Protein AF-A0A258F5L3-F1 (afdb_monomer)

Secondary structure (DSSP, 8-state):
--SEEEEEEEEEEESSSSEEEEEE---TT----TT-EEEEEEEETTEEEEEEEE--S-TT-SSEEEEEE--TT-TTHHHHTT--TT-EEEEES--B-S--GGGS-S-SEEEEEEEGGGGHHHHHHTT-HHHHHH-SEEEEEEE-SSGGG-TTHHHH-

Solvent-accessible surface area (backbone atoms only — not comparable to full-atom values): 8896 Å² total; per-residue (Å²): 131,76,76,53,44,82,31,32,27,68,43,74,47,72,64,47,97,45,33,34,36,37,30,26,52,53,64,92,83,66,65,59,60,42,20,21,25,28,38,35,34,42,77,53,94,91,38,78,47,70,47,82,42,37,33,23,38,31,69,86,50,77,44,40,28,40,59,45,64,50,40,89,85,30,89,54,31,59,54,60,74,70,64,50,71,67,39,76,33,40,34,40,64,60,51,48,72,78,59,38,71,88,79,51,76,92,52,58,67,46,78,45,84,20,47,64,68,55,40,25,24,49,55,2,40,78,64,34,68,66,51,61,76,59,20,86,38,79,45,81,44,78,49,62,95,46,81,72,64,57,67,63,49,83,81,76,106

pLDDT: mean 95.9, std 5.49, range [47.5, 98.81]

Radius of gyration: 15.69 Å; Cα contacts (8 Å, |Δi|>4): 315; chains: 1; bounding box: 41×28×42 Å

Foldseek 3Di:
DDQWDKWFWADKADLDPWKIKTKTADDPLAADAQLWWWWKFDQDPNDTDTDIFAFQAARPDRITMTMGTQDVVDPTNVPVVPDDGGDIMITGSDIDDDPHCVNDDQDAEAEQAAEQRRCRSVSRLVPDPVNVVRYVYYHYHYHYDDPSSPPCPVVVD

Sequence (157 aa):
MSNFFEEHVLSVHHWTDTLFSFTTTRDTGFRFRTGEFTMIGLKVNERPLLRAYSVVSPNWHETLEFFSIKVPNGPLTSRLQHIQVGDPIIVGRKATGTLVLDNLLPGRTLYLLGTGTGLAPFLSVVRDPETYERFEKVVLVHGCRQVAELAYTDLLT

Nearest PDB structures (foldseek):
  2qdx-assembly1_A  TM=9.968E-01  e=2.781E-25  Pseudomonas aeruginosa
  5thx-assembly1_A  TM=9.964E-01  e=1.041E-24  Neisseria gonorrhoeae MIA_2011_03-10
  4b4d-assembly1_A-2  TM=9.901E-01  e=8.692E-25  Xanthomonas citri pv. citri str. 306
  1a8p-assembly1_A  TM=9.959E-01  e=3.063E-24  Azotobacter vinelandii
  6rra-assembly1_A  TM=9.930E-01  e=4.949E-24  Brucella ovis ATCC 25840

Mean predicted aligned error: 2.99 Å

Structure (mmCIF, N/CA/C/O backbone):
data_AF-A0A258F5L3-F1
#
_entry.id   AF-A0A258F5L3-F1
#
loop_
_atom_site.group_PDB
_atom_site.id
_atom_site.type_symbol
_atom_site.label_atom_id
_atom_site.label_alt_id
_atom_site.label_comp_id
_atom_site.label_asym_id
_atom_site.label_entity_id
_atom_site.label_seq_id
_atom_site.pdbx_PDB_ins_code
_atom_site.Cartn_x
_atom_site.Cartn_y
_atom_site.Cartn_z
_atom_site.occupancy
_atom_site.B_iso_or_equiv
_atom_site.auth_seq_id
_atom_site.auth_comp_id
_atom_site.auth_asym_id
_atom_site.auth_atom_id
_atom_site.pdbx_PDB_model_num
ATOM 1 N N . MET A 1 1 ? 23.660 12.916 1.078 1.00 47.50 1 MET A N 1
ATOM 2 C CA . MET A 1 1 ? 22.879 11.699 1.399 1.00 47.50 1 MET A CA 1
ATOM 3 C C . MET A 1 1 ? 21.754 11.583 0.386 1.00 47.50 1 MET A C 1
ATOM 5 O O . MET A 1 1 ? 21.135 12.601 0.101 1.00 47.50 1 MET A O 1
ATOM 9 N N . SER A 1 2 ? 21.528 10.410 -0.211 1.00 67.19 2 SER A N 1
ATOM 10 C CA . SER A 1 2 ? 20.420 10.229 -1.157 1.00 67.19 2 SER A CA 1
ATOM 11 C C . SER A 1 2 ? 19.077 10.362 -0.426 1.00 67.19 2 SER A C 1
ATOM 13 O O . SER A 1 2 ? 18.900 9.839 0.674 1.00 67.19 2 SER A O 1
ATOM 15 N N . ASN A 1 3 ? 18.104 11.042 -1.037 1.00 84.56 3 ASN A N 1
ATOM 16 C CA . ASN A 1 3 ? 16.750 11.225 -0.483 1.00 84.56 3 ASN A CA 1
ATOM 17 C C . ASN A 1 3 ? 15.901 9.934 -0.476 1.00 84.56 3 ASN A C 1
ATOM 19 O O . ASN A 1 3 ? 14.697 9.985 -0.219 1.00 84.56 3 ASN A O 1
ATOM 23 N N . PHE A 1 4 ? 16.521 8.784 -0.753 1.00 93.69 4 PHE A N 1
ATOM 24 C CA . PHE A 1 4 ? 15.859 7.510 -0.998 1.00 93.69 4 PHE A CA 1
ATOM 25 C C . PHE A 1 4 ? 16.548 6.362 -0.255 1.00 93.69 4 PHE A C 1
ATOM 27 O O . PHE A 1 4 ? 17.757 6.409 -0.004 1.00 93.69 4 PHE A O 1
ATOM 34 N N . PHE A 1 5 ? 15.752 5.352 0.068 1.00 96.06 5 PHE A N 1
ATOM 35 C CA . PHE A 1 5 ? 16.166 3.991 0.368 1.00 96.06 5 PHE A CA 1
ATOM 36 C C . PHE A 1 5 ? 16.132 3.158 -0.917 1.00 96.06 5 PHE A C 1
ATOM 38 O O . PHE A 1 5 ? 15.377 3.464 -1.846 1.00 96.06 5 PHE A O 1
ATOM 45 N N . GLU A 1 6 ? 16.978 2.137 -0.973 1.00 96.81 6 GLU A N 1
ATOM 46 C CA . GLU A 1 6 ? 16.941 1.107 -2.007 1.00 96.81 6 GLU A CA 1
ATOM 47 C C . GLU A 1 6 ? 16.481 -0.183 -1.334 1.00 96.81 6 GLU A C 1
ATOM 49 O O . GLU A 1 6 ? 17.199 -0.743 -0.509 1.00 96.81 6 GLU A O 1
ATOM 54 N N . GLU A 1 7 ? 15.256 -0.595 -1.641 1.00 98.06 7 GLU A N 1
ATOM 55 C CA . GLU A 1 7 ? 14.636 -1.813 -1.129 1.00 98.06 7 GLU A CA 1
ATOM 56 C C . GLU A 1 7 ? 14.621 -2.886 -2.214 1.00 98.06 7 GLU A C 1
ATOM 58 O O . GLU A 1 7 ? 14.736 -2.575 -3.396 1.00 98.06 7 GLU A O 1
ATOM 63 N N . HIS A 1 8 ? 14.447 -4.145 -1.830 1.00 98.56 8 HIS A N 1
ATOM 64 C CA . HIS A 1 8 ? 14.433 -5.270 -2.763 1.00 98.56 8 HIS A CA 1
ATOM 65 C C . HIS A 1 8 ? 13.080 -5.960 -2.735 1.00 98.56 8 HIS A C 1
ATOM 67 O O . HIS A 1 8 ? 12.518 -6.176 -1.660 1.00 98.56 8 HIS A O 1
ATOM 73 N N . VAL A 1 9 ? 12.555 -6.306 -3.910 1.00 98.81 9 VAL A N 1
ATOM 74 C CA . VAL A 1 9 ? 11.291 -7.038 -4.037 1.00 98.81 9 VAL A CA 1
ATOM 75 C C . VAL A 1 9 ? 11.421 -8.417 -3.392 1.00 98.81 9 VAL A C 1
ATOM 77 O O . VAL A 1 9 ? 12.345 -9.168 -3.695 1.00 98.81 9 VAL A O 1
ATOM 80 N N . LEU A 1 10 ? 10.473 -8.763 -2.525 1.00 98.81 10 LEU A N 1
ATOM 81 C CA . LEU A 1 10 ? 10.416 -10.049 -1.825 1.00 98.81 10 LEU A CA 1
ATOM 82 C C . LEU A 1 10 ? 9.346 -10.974 -2.412 1.00 98.81 10 LEU A C 1
ATOM 84 O O . LEU A 1 10 ? 9.536 -12.185 -2.471 1.00 98.81 10 LEU A O 1
ATOM 88 N N . SER A 1 11 ? 8.230 -10.414 -2.878 1.00 98.69 11 SER A N 1
ATOM 89 C CA . SER A 1 11 ? 7.166 -11.158 -3.551 1.00 98.69 11 SER A CA 1
ATOM 90 C C . SER A 1 11 ? 6.420 -10.274 -4.541 1.00 98.69 11 SER A C 1
ATOM 92 O O . SER A 1 11 ? 6.362 -9.057 -4.370 1.00 98.69 11 SER A O 1
ATOM 94 N N . VAL A 1 12 ? 5.829 -10.896 -5.563 1.00 98.62 12 VAL A N 1
ATOM 95 C CA . VAL A 1 12 ? 4.953 -10.246 -6.544 1.00 98.62 12 VAL A CA 1
ATOM 96 C C . VAL A 1 12 ? 3.722 -11.123 -6.732 1.00 98.62 12 VAL A C 1
ATOM 98 O O . VAL A 1 12 ? 3.845 -12.331 -6.934 1.00 98.62 12 VAL A O 1
ATOM 101 N N . HIS A 1 13 ? 2.540 -10.522 -6.668 1.00 98.38 13 HIS A N 1
ATOM 102 C CA . HIS A 1 13 ? 1.268 -11.198 -6.880 1.00 98.38 13 HIS A CA 1
ATOM 103 C C . HIS A 1 13 ? 0.415 -10.412 -7.878 1.00 98.38 13 HIS A C 1
ATOM 105 O O . HIS A 1 13 ? 0.110 -9.239 -7.668 1.00 98.38 13 HIS A O 1
ATOM 111 N N . HIS A 1 14 ? 0.011 -11.056 -8.971 1.00 98.19 14 HIS A N 1
ATOM 112 C CA . HIS A 1 14 ? -0.873 -10.458 -9.967 1.00 98.19 14 HIS A CA 1
ATOM 113 C C . HIS A 1 14 ? -2.315 -10.888 -9.705 1.00 98.19 14 HIS A C 1
ATOM 115 O O . HIS A 1 14 ? -2.667 -12.037 -9.947 1.00 98.19 14 HIS A O 1
ATOM 121 N N . TRP A 1 15 ? -3.137 -9.944 -9.244 1.00 97.38 15 TRP A N 1
ATOM 122 C CA . TRP A 1 15 ? -4.563 -10.160 -8.993 1.00 97.38 15 TRP A CA 1
ATOM 123 C C . TRP A 1 15 ? -5.343 -10.281 -10.304 1.00 97.38 15 TRP A C 1
ATOM 125 O O . TRP A 1 15 ? -6.201 -11.143 -10.458 1.00 97.38 15 TRP A O 1
ATOM 135 N N . THR A 1 16 ? -5.029 -9.405 -11.261 1.00 97.38 16 THR A N 1
ATOM 136 C CA . THR A 1 16 ? -5.652 -9.366 -12.588 1.00 97.38 16 THR A CA 1
ATOM 137 C C . THR A 1 16 ? -4.639 -8.905 -13.640 1.00 97.38 16 THR A C 1
ATOM 139 O O . THR A 1 16 ? -3.482 -8.570 -13.343 1.00 97.38 16 THR A O 1
ATOM 142 N N . ASP A 1 17 ? -5.090 -8.789 -14.889 1.00 96.19 17 ASP A N 1
ATOM 143 C CA . ASP A 1 17 ? -4.330 -8.144 -15.961 1.00 96.19 17 ASP A CA 1
ATOM 144 C C . ASP A 1 17 ? -4.029 -6.669 -15.675 1.00 96.19 17 ASP A C 1
ATOM 146 O O . ASP A 1 17 ? -3.071 -6.131 -16.217 1.00 96.19 17 ASP A O 1
ATOM 150 N N . THR A 1 18 ? -4.784 -6.020 -14.785 1.00 96.56 18 THR A N 1
ATOM 151 C CA . THR A 1 18 ? -4.657 -4.593 -14.462 1.00 96.56 18 THR A CA 1
ATOM 152 C C . THR A 1 18 ? -4.185 -4.326 -13.039 1.00 96.56 18 THR A C 1
ATOM 154 O O . THR A 1 18 ? -3.846 -3.187 -12.740 1.00 96.56 18 THR A O 1
ATOM 157 N N . LEU A 1 19 ? -4.124 -5.327 -12.160 1.00 98.25 19 LEU A N 1
ATOM 158 C CA . LEU A 1 19 ? -3.826 -5.142 -10.740 1.00 98.25 19 LEU A CA 1
ATOM 159 C C . LEU A 1 19 ? -2.756 -6.118 -10.264 1.00 98.25 19 LEU A C 1
ATOM 161 O O . LEU A 1 19 ? -2.765 -7.301 -10.601 1.00 98.25 19 LEU A O 1
ATOM 165 N N . PHE A 1 20 ? -1.823 -5.619 -9.462 1.00 98.56 20 PHE A N 1
ATOM 166 C CA . PHE A 1 20 ? -0.807 -6.438 -8.812 1.00 98.56 20 PHE A CA 1
ATOM 167 C C . PHE A 1 20 ? -0.371 -5.807 -7.496 1.00 98.56 20 PHE A C 1
ATOM 169 O O . PHE A 1 20 ? -0.469 -4.594 -7.314 1.00 98.56 20 PHE A O 1
ATOM 176 N N . SER A 1 21 ? 0.111 -6.631 -6.583 1.00 98.69 21 SER A N 1
ATOM 177 C CA . SER A 1 21 ? 0.801 -6.189 -5.383 1.00 98.69 21 SER A CA 1
ATOM 178 C C . SER A 1 21 ? 2.193 -6.784 -5.327 1.00 98.69 21 SER A C 1
ATOM 180 O O . SER A 1 21 ? 2.513 -7.761 -6.007 1.00 98.69 21 SER A O 1
ATOM 182 N N . PHE A 1 22 ? 3.045 -6.153 -4.539 1.00 98.75 22 PHE A N 1
ATOM 183 C CA . PHE A 1 22 ? 4.378 -6.655 -4.277 1.00 98.75 22 PHE A CA 1
ATOM 184 C C . PHE A 1 22 ? 4.822 -6.221 -2.891 1.00 98.75 22 PHE A C 1
ATOM 186 O O . PHE A 1 22 ? 4.395 -5.182 -2.377 1.00 98.75 22 PHE A O 1
ATOM 193 N N . THR A 1 23 ? 5.688 -7.032 -2.301 1.00 98.81 23 THR A N 1
ATOM 194 C CA . THR A 1 23 ? 6.340 -6.714 -1.036 1.00 98.81 23 THR A CA 1
ATOM 195 C C . THR A 1 23 ? 7.803 -6.386 -1.270 1.00 98.81 23 THR A C 1
ATOM 197 O O . THR A 1 23 ? 8.409 -6.867 -2.230 1.00 98.81 23 THR A O 1
ATOM 200 N N . THR A 1 24 ? 8.378 -5.564 -0.400 1.00 98.81 24 THR A N 1
ATOM 201 C CA . THR A 1 24 ? 9.804 -5.244 -0.413 1.00 98.81 24 THR A CA 1
ATOM 202 C C . THR A 1 24 ? 10.402 -5.357 0.978 1.00 98.81 24 THR A C 1
ATOM 204 O O . THR A 1 24 ? 9.687 -5.355 1.987 1.00 98.81 24 THR A O 1
ATOM 207 N N . THR A 1 25 ? 11.730 -5.384 1.044 1.00 98.75 25 THR A N 1
ATOM 208 C CA . THR A 1 25 ? 12.446 -5.066 2.281 1.00 98.75 25 THR A CA 1
ATOM 209 C C . THR A 1 25 ? 12.031 -3.689 2.816 1.00 98.75 25 THR A C 1
ATOM 211 O O . THR A 1 25 ? 11.395 -2.886 2.118 1.00 98.75 25 THR A O 1
ATOM 214 N N . ARG A 1 26 ? 12.354 -3.442 4.085 1.00 98.25 26 ARG A N 1
ATOM 215 C CA . ARG A 1 26 ? 12.109 -2.175 4.764 1.00 98.25 26 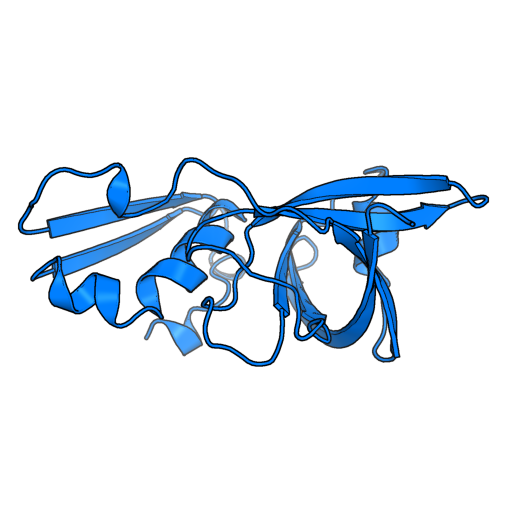ARG A CA 1
ATOM 216 C C . ARG A 1 26 ? 13.360 -1.750 5.518 1.00 98.25 26 ARG A C 1
ATOM 218 O O . ARG A 1 26 ? 13.792 -2.441 6.440 1.00 98.25 26 ARG A O 1
ATOM 225 N N . ASP A 1 27 ? 13.884 -0.577 5.195 1.00 97.44 27 ASP A N 1
ATOM 226 C CA . ASP A 1 27 ? 14.946 0.052 5.967 1.00 97.44 27 ASP A CA 1
ATOM 227 C C . ASP A 1 27 ? 14.493 0.272 7.420 1.00 97.44 27 ASP A C 1
ATOM 229 O O . ASP A 1 27 ? 13.397 0.774 7.702 1.00 97.44 27 ASP A O 1
ATOM 233 N N . THR A 1 28 ? 15.356 -0.085 8.370 1.00 94.44 28 THR A N 1
ATOM 234 C CA . THR A 1 28 ? 15.056 -0.012 9.807 1.00 94.44 28 THR A CA 1
ATOM 235 C C . THR A 1 28 ? 14.869 1.415 10.311 1.00 94.44 28 THR A C 1
ATOM 237 O O . THR A 1 28 ? 14.320 1.596 11.398 1.00 94.44 28 THR A O 1
ATOM 240 N N . GLY A 1 29 ? 15.268 2.430 9.543 1.00 94.94 29 GLY A N 1
ATOM 241 C CA . GLY A 1 29 ? 15.003 3.846 9.776 1.00 94.94 29 GLY A CA 1
ATOM 242 C C . GLY A 1 29 ? 13.718 4.363 9.121 1.00 94.94 29 GLY A C 1
ATOM 243 O O . GLY A 1 29 ? 13.309 5.487 9.416 1.00 94.94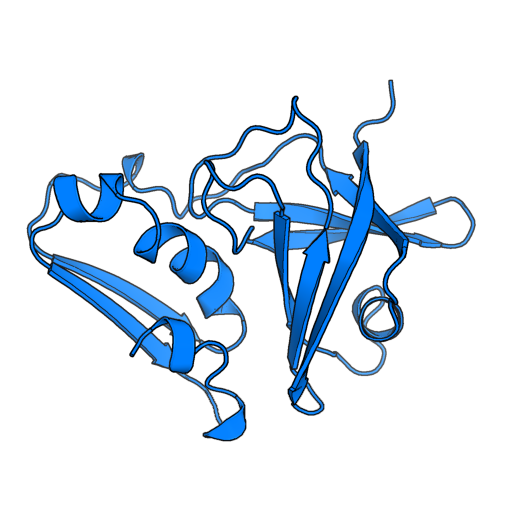 29 GLY A O 1
ATOM 244 N N . PHE A 1 30 ? 13.044 3.581 8.270 1.00 97.06 30 PHE A N 1
ATOM 245 C CA . PHE A 1 30 ? 11.788 4.004 7.653 1.00 97.06 30 PHE A CA 1
ATOM 246 C C . PHE A 1 30 ? 10.631 3.948 8.663 1.00 97.06 30 PHE A C 1
ATOM 248 O O . PHE A 1 30 ? 10.262 2.897 9.209 1.00 97.06 30 PHE A O 1
ATOM 255 N N . ARG A 1 31 ? 10.056 5.119 8.940 1.00 96.00 31 ARG A N 1
ATOM 256 C CA . ARG A 1 31 ? 8.924 5.324 9.850 1.00 96.00 31 ARG A CA 1
ATOM 257 C C . ARG A 1 31 ? 7.796 6.006 9.088 1.00 96.00 31 ARG A C 1
ATOM 259 O O . ARG A 1 31 ? 8.047 6.919 8.305 1.00 96.00 31 ARG A O 1
ATOM 266 N N . PHE A 1 32 ? 6.576 5.550 9.330 1.00 97.06 32 PHE A N 1
ATOM 267 C CA . PHE A 1 32 ? 5.354 6.079 8.736 1.00 97.06 32 PHE A CA 1
ATOM 268 C C . PHE A 1 32 ? 4.182 5.825 9.684 1.00 97.06 32 PHE A C 1
ATOM 270 O O . PHE A 1 32 ? 4.264 4.941 10.543 1.00 97.06 32 PHE A O 1
ATOM 277 N N . ARG A 1 33 ? 3.103 6.590 9.534 1.00 97.19 33 ARG A N 1
ATOM 278 C CA . ARG A 1 33 ? 1.820 6.283 10.171 1.00 97.19 33 ARG A CA 1
ATOM 279 C C . ARG A 1 33 ? 0.973 5.441 9.234 1.00 97.19 33 ARG A C 1
ATOM 281 O O . ARG A 1 33 ? 0.973 5.648 8.021 1.00 97.19 33 ARG A O 1
ATOM 288 N N . THR A 1 34 ? 0.238 4.504 9.806 1.00 96.00 34 THR A N 1
ATOM 289 C CA . THR A 1 34 ? -0.740 3.687 9.094 1.00 96.00 34 THR A CA 1
ATOM 290 C C . THR A 1 34 ? -1.681 4.574 8.265 1.00 96.00 34 THR A C 1
ATOM 292 O O . THR A 1 34 ? -2.209 5.569 8.760 1.00 96.00 34 THR A O 1
ATOM 295 N N . GLY A 1 35 ? -1.841 4.234 6.981 1.00 96.94 35 GLY A N 1
ATOM 296 C CA . GLY A 1 35 ? -2.630 4.999 6.004 1.00 96.94 35 GLY A CA 1
ATOM 297 C C . GLY A 1 35 ? -1.859 6.066 5.205 1.00 96.94 35 GLY A C 1
ATOM 298 O O . GLY A 1 35 ? -2.393 6.609 4.233 1.00 96.94 35 GLY A O 1
ATOM 299 N N . GLU A 1 36 ? -0.593 6.342 5.538 1.00 98.44 36 GLU A N 1
ATOM 300 C CA . GLU A 1 36 ? 0.270 7.228 4.747 1.00 98.44 36 GLU A CA 1
ATOM 301 C C . GLU A 1 36 ? 0.755 6.584 3.432 1.00 98.44 36 GLU A C 1
ATOM 303 O O . GLU A 1 36 ? 0.662 5.378 3.183 1.00 98.44 36 GLU A O 1
ATOM 308 N N . PHE A 1 37 ? 1.295 7.428 2.557 1.00 98.56 37 PHE A N 1
ATOM 309 C CA . PHE A 1 37 ? 1.961 7.044 1.324 1.00 98.56 37 PHE A CA 1
ATOM 310 C C . PHE A 1 37 ? 3.422 7.498 1.331 1.00 98.56 37 PHE A C 1
ATOM 312 O O . PHE A 1 37 ? 3.806 8.430 2.038 1.00 98.56 37 PHE A O 1
ATOM 319 N N . THR A 1 38 ? 4.240 6.870 0.493 1.00 98.19 38 THR A N 1
ATOM 320 C CA . THR A 1 38 ? 5.594 7.338 0.173 1.00 98.19 38 THR A CA 1
ATOM 321 C C . THR A 1 38 ? 5.795 7.368 -1.339 1.00 98.19 38 THR A C 1
ATOM 323 O O . THR A 1 38 ? 4.999 6.829 -2.110 1.00 98.19 38 THR A O 1
ATOM 326 N N . MET A 1 39 ? 6.848 8.042 -1.788 1.00 97.94 39 MET A N 1
ATOM 327 C CA . MET A 1 39 ? 7.253 7.987 -3.187 1.00 97.94 39 MET A CA 1
ATOM 328 C C . MET A 1 39 ? 7.986 6.674 -3.430 1.00 97.94 39 MET A C 1
ATOM 330 O O . MET A 1 39 ? 8.991 6.427 -2.776 1.00 97.94 39 MET A O 1
ATOM 334 N N . ILE A 1 40 ? 7.545 5.871 -4.392 1.00 98.00 40 ILE A N 1
ATOM 335 C CA . ILE A 1 40 ? 8.308 4.710 -4.858 1.00 98.00 40 ILE A CA 1
ATOM 336 C C . ILE A 1 40 ? 8.671 4.853 -6.328 1.00 98.00 40 ILE A C 1
ATOM 338 O O . ILE A 1 40 ? 8.055 5.640 -7.055 1.00 98.00 40 ILE A O 1
ATOM 342 N N . GLY A 1 41 ? 9.637 4.073 -6.796 1.00 96.81 41 GLY A N 1
ATOM 343 C CA . GLY A 1 41 ? 9.934 4.042 -8.217 1.00 96.81 41 GLY A CA 1
ATOM 344 C C . GLY A 1 41 ? 11.092 3.156 -8.624 1.00 96.81 41 GLY A C 1
ATOM 345 O O . GLY A 1 41 ? 11.574 2.328 -7.861 1.00 96.81 41 GLY A O 1
ATOM 346 N N . LEU A 1 42 ? 11.539 3.375 -9.857 1.00 96.62 42 LEU A N 1
ATOM 347 C CA . LEU A 1 42 ? 12.638 2.653 -10.494 1.00 96.62 42 LEU A CA 1
ATOM 348 C C . LEU A 1 42 ? 13.683 3.653 -10.998 1.00 96.62 42 LEU A C 1
ATOM 350 O O . LEU A 1 42 ? 13.348 4.795 -11.330 1.00 96.62 42 LEU A O 1
ATOM 354 N N . LYS A 1 43 ? 14.947 3.230 -11.097 1.00 93.00 43 LYS A N 1
ATOM 355 C CA . LYS A 1 43 ? 15.978 4.005 -11.805 1.00 93.00 43 LYS A CA 1
ATOM 356 C C . LYS A 1 43 ? 15.802 3.783 -13.310 1.00 93.00 43 LYS A C 1
ATOM 358 O O . LYS A 1 43 ? 15.832 2.650 -13.774 1.00 93.00 43 LYS A O 1
ATOM 363 N N . VAL A 1 44 ? 15.623 4.857 -14.076 1.00 90.12 44 VAL A N 1
ATOM 364 C CA . VAL A 1 44 ? 15.521 4.825 -15.543 1.00 90.12 44 VAL A CA 1
ATOM 365 C C . VAL A 1 44 ? 16.525 5.822 -16.106 1.00 90.12 44 VAL A C 1
ATOM 367 O O . VAL A 1 44 ? 16.420 7.014 -15.825 1.00 90.12 44 VAL A O 1
ATOM 370 N N . ASN A 1 45 ? 17.501 5.347 -16.887 1.00 88.38 45 ASN A N 1
ATOM 371 C CA . ASN A 1 45 ? 18.604 6.173 -17.402 1.00 88.38 45 ASN A CA 1
ATOM 372 C C . ASN A 1 45 ? 19.267 6.999 -16.281 1.00 88.38 45 ASN A C 1
ATOM 374 O O . ASN A 1 45 ? 19.383 8.219 -16.383 1.00 88.38 45 ASN A O 1
ATOM 378 N N . GLU A 1 46 ? 19.582 6.331 -15.164 1.00 83.69 46 GLU A N 1
ATOM 379 C CA . GLU A 1 46 ? 20.179 6.908 -13.943 1.00 83.69 46 GLU A CA 1
ATOM 380 C C . GLU A 1 46 ? 19.323 7.946 -13.197 1.00 83.69 46 GLU A C 1
ATOM 382 O O . GLU A 1 46 ? 19.729 8.456 -12.152 1.00 83.69 46 GLU A O 1
ATOM 387 N N . ARG A 1 47 ? 18.104 8.232 -13.668 1.00 90.00 47 ARG A N 1
ATOM 388 C CA . ARG A 1 47 ? 17.176 9.157 -13.011 1.00 90.00 47 ARG A CA 1
ATOM 389 C C . ARG A 1 47 ? 16.050 8.394 -12.312 1.00 90.00 47 ARG A C 1
ATOM 391 O O . ARG A 1 47 ? 15.493 7.458 -12.887 1.00 90.00 47 ARG A O 1
ATOM 398 N N . PRO A 1 48 ? 15.675 8.780 -11.082 1.00 93.56 48 PRO A N 1
ATOM 399 C CA . PRO A 1 48 ? 14.575 8.140 -10.378 1.00 93.56 48 PRO A CA 1
ATOM 400 C C . PRO A 1 48 ? 13.237 8.521 -11.025 1.00 93.56 48 PRO A C 1
ATOM 402 O O . PRO A 1 48 ? 12.879 9.697 -11.100 1.00 93.56 48 PRO A O 1
ATOM 405 N N . LEU A 1 49 ? 12.475 7.523 -11.469 1.00 95.75 49 LEU A N 1
ATOM 406 C CA . LEU A 1 49 ? 11.105 7.697 -11.937 1.00 95.75 49 LEU A CA 1
ATOM 407 C C . LEU A 1 49 ? 10.138 7.346 -10.810 1.00 95.75 49 LEU A C 1
ATOM 409 O O . LEU A 1 49 ? 9.896 6.173 -10.548 1.00 95.75 49 LEU A O 1
ATOM 413 N N . LEU A 1 50 ? 9.585 8.369 -10.157 1.00 96.38 50 LEU A N 1
ATOM 414 C CA . LEU A 1 50 ? 8.850 8.210 -8.900 1.00 96.38 50 LEU A CA 1
ATOM 415 C C . LEU A 1 50 ? 7.351 8.465 -9.044 1.00 96.38 50 LEU A C 1
ATOM 417 O O . LEU A 1 50 ? 6.930 9.340 -9.807 1.00 96.38 50 LEU A O 1
ATOM 421 N N . ARG A 1 51 ? 6.542 7.760 -8.256 1.00 97.69 51 ARG A N 1
ATOM 422 C CA . ARG A 1 51 ? 5.112 8.030 -8.046 1.00 97.69 51 ARG A CA 1
ATOM 423 C C . ARG A 1 51 ? 4.741 7.791 -6.585 1.00 97.69 51 ARG A C 1
ATOM 425 O O . ARG A 1 51 ? 5.392 7.006 -5.905 1.00 97.69 51 ARG A O 1
ATOM 432 N N . ALA A 1 52 ? 3.702 8.475 -6.121 1.00 97.88 52 ALA A N 1
ATOM 433 C CA . ALA A 1 52 ? 3.147 8.271 -4.788 1.00 97.88 52 ALA A CA 1
ATOM 434 C C . ALA A 1 52 ? 2.409 6.928 -4.716 1.00 97.88 52 ALA A C 1
ATOM 436 O O . ALA A 1 52 ? 1.608 6.628 -5.602 1.00 97.88 52 ALA A O 1
ATOM 437 N N . TYR A 1 53 ? 2.674 6.153 -3.666 1.00 98.56 53 TYR A N 1
ATOM 438 C CA . TYR A 1 53 ? 2.015 4.886 -3.368 1.00 98.56 53 TYR A CA 1
ATOM 439 C C . TYR A 1 53 ? 1.710 4.784 -1.880 1.00 98.56 53 TYR A C 1
ATOM 441 O O . TYR A 1 53 ? 2.606 4.950 -1.048 1.00 98.56 53 TYR A O 1
ATOM 449 N N . SER A 1 54 ? 0.449 4.504 -1.550 1.00 98.62 54 SER A N 1
ATOM 450 C CA . SER A 1 54 ? 0.051 4.155 -0.187 1.00 98.62 54 SER A CA 1
ATOM 451 C C . SER A 1 54 ? 0.793 2.906 0.267 1.00 98.62 54 SER A C 1
ATOM 453 O O . SER A 1 54 ? 0.910 1.947 -0.499 1.00 98.62 54 SER A O 1
ATOM 455 N N . VAL A 1 55 ? 1.287 2.929 1.503 1.00 98.31 55 VAL A N 1
ATOM 456 C CA . VAL A 1 55 ? 1.910 1.753 2.108 1.00 98.31 55 VAL A CA 1
ATOM 457 C C . VAL A 1 55 ? 0.786 0.844 2.587 1.00 98.31 55 VAL A C 1
ATOM 459 O O . VAL A 1 55 ? -0.021 1.236 3.426 1.00 98.31 55 VAL A O 1
ATOM 462 N N . VAL A 1 56 ? 0.697 -0.344 1.997 1.00 98.38 56 VAL A N 1
ATOM 463 C CA . VAL A 1 56 ? -0.358 -1.321 2.283 1.00 98.38 56 VAL A CA 1
ATOM 464 C C . VAL A 1 56 ? -0.105 -1.998 3.624 1.00 98.38 56 VAL A C 1
ATOM 466 O O . VAL A 1 56 ? -1.051 -2.228 4.375 1.00 98.38 56 VAL A O 1
ATOM 469 N N . SER A 1 57 ? 1.153 -2.313 3.944 1.00 96.88 57 SER A N 1
ATOM 470 C CA . SER A 1 57 ? 1.516 -2.933 5.220 1.00 96.88 57 SER A CA 1
ATOM 471 C C . SER A 1 57 ? 1.312 -1.971 6.402 1.00 96.88 57 SER A C 1
ATOM 473 O O . SER A 1 57 ? 1.430 -0.751 6.242 1.00 96.88 57 SER A O 1
ATOM 475 N N . PRO A 1 58 ? 0.962 -2.481 7.596 1.00 94.56 58 PRO A N 1
ATOM 476 C CA . PRO A 1 58 ? 0.883 -1.658 8.797 1.00 94.56 58 PRO A CA 1
ATOM 477 C C . PRO A 1 58 ? 2.282 -1.233 9.267 1.00 94.56 58 PRO A C 1
ATOM 479 O O . PRO A 1 58 ? 3.291 -1.874 8.958 1.00 94.56 58 PRO A O 1
ATOM 482 N N . ASN A 1 59 ? 2.354 -0.143 10.033 1.00 94.62 59 ASN A N 1
ATOM 483 C CA . ASN A 1 59 ? 3.621 0.490 10.424 1.00 94.62 59 ASN A CA 1
ATOM 484 C C . ASN A 1 59 ? 4.551 -0.373 11.297 1.00 94.62 59 ASN A C 1
ATOM 486 O O . ASN A 1 59 ? 5.748 -0.078 11.367 1.00 94.62 59 ASN A O 1
ATOM 490 N N . TRP A 1 60 ? 4.040 -1.441 11.908 1.00 94.44 60 TRP A N 1
ATOM 491 C CA . TRP A 1 60 ? 4.786 -2.405 12.715 1.00 94.44 60 TRP A CA 1
ATOM 492 C C . TRP A 1 60 ? 5.321 -3.594 11.903 1.00 94.44 60 TRP A C 1
ATOM 494 O O . TRP A 1 60 ? 6.147 -4.346 12.410 1.00 94.44 60 TRP A O 1
ATOM 504 N N . HIS A 1 61 ? 4.890 -3.766 10.649 1.00 96.19 61 HIS A N 1
ATOM 505 C CA . HIS A 1 61 ? 5.298 -4.903 9.824 1.00 96.19 61 HIS A CA 1
ATOM 506 C C . HIS A 1 61 ? 6.752 -4.776 9.343 1.00 96.19 61 HIS A C 1
ATOM 508 O O . HIS A 1 61 ? 7.202 -3.691 8.969 1.00 96.19 61 HIS A O 1
ATOM 514 N N . GLU A 1 62 ? 7.488 -5.886 9.293 1.00 96.56 62 GLU A N 1
ATOM 515 C CA . GLU A 1 62 ? 8.910 -5.891 8.910 1.00 96.56 62 GLU A CA 1
ATOM 516 C C . GLU A 1 62 ? 9.147 -5.597 7.424 1.00 96.56 62 GLU A C 1
ATOM 518 O O . GLU A 1 62 ? 10.237 -5.188 7.039 1.00 96.56 62 GLU A O 1
ATOM 523 N N . THR A 1 63 ? 8.127 -5.770 6.585 1.00 98.06 63 THR A N 1
ATOM 524 C CA . THR A 1 63 ? 8.191 -5.523 5.137 1.00 98.06 63 THR A CA 1
ATOM 525 C C . THR A 1 63 ? 7.262 -4.393 4.711 1.00 98.06 63 THR A C 1
ATOM 527 O O . THR A 1 63 ? 6.248 -4.103 5.361 1.00 98.06 63 THR A O 1
ATOM 530 N N . LEU A 1 64 ? 7.597 -3.759 3.589 1.00 98.56 64 LEU A N 1
ATOM 531 C CA . LEU A 1 64 ? 6.682 -2.854 2.902 1.00 98.56 64 LEU A CA 1
ATOM 532 C C . LEU A 1 64 ? 5.845 -3.644 1.906 1.00 98.56 64 LEU A C 1
ATOM 534 O O . LEU A 1 64 ? 6.329 -4.586 1.285 1.00 98.56 64 LEU A O 1
ATOM 538 N N . GLU A 1 65 ? 4.594 -3.243 1.738 1.00 98.69 65 GLU A N 1
ATOM 539 C CA . GLU A 1 65 ? 3.709 -3.781 0.714 1.00 98.69 65 GLU A CA 1
ATOM 540 C C . GLU A 1 65 ? 3.085 -2.630 -0.072 1.00 98.69 65 GLU A C 1
ATOM 542 O O . GLU A 1 65 ? 2.730 -1.595 0.501 1.00 98.69 65 GLU A O 1
ATOM 547 N N . PHE A 1 66 ? 2.937 -2.814 -1.381 1.00 98.75 66 PHE A N 1
ATOM 548 C CA . PHE A 1 66 ? 2.317 -1.845 -2.275 1.00 98.75 66 PHE A CA 1
ATOM 549 C C . PHE A 1 66 ? 1.303 -2.529 -3.186 1.00 98.75 66 PHE A C 1
ATOM 551 O O . PHE A 1 66 ? 1.537 -3.632 -3.677 1.00 98.75 66 PHE A O 1
ATOM 558 N N . PHE A 1 67 ? 0.196 -1.837 -3.454 1.00 98.56 67 PHE A N 1
ATOM 559 C CA . PHE A 1 67 ? -0.848 -2.276 -4.377 1.00 98.56 67 PHE A CA 1
ATOM 560 C C . PHE A 1 67 ? -0.922 -1.315 -5.563 1.00 98.56 67 PHE A C 1
ATOM 562 O O . PHE A 1 67 ? -1.016 -0.097 -5.394 1.00 98.56 67 PHE A O 1
ATOM 569 N N . SER A 1 68 ? -0.822 -1.860 -6.772 1.00 98.06 68 SER A N 1
ATOM 570 C CA . SER A 1 68 ? -0.562 -1.103 -7.988 1.00 98.06 68 SER A CA 1
ATOM 571 C C . SER A 1 68 ? -1.503 -1.479 -9.124 1.00 98.06 68 SER A C 1
ATOM 573 O O . SER A 1 68 ? -1.945 -2.620 -9.266 1.00 98.06 68 SER A O 1
ATOM 575 N N . ILE A 1 69 ? -1.764 -0.483 -9.968 1.00 96.81 69 ILE A N 1
ATOM 576 C CA . ILE A 1 69 ? -2.455 -0.630 -11.242 1.00 96.81 69 ILE A CA 1
ATOM 577 C C . ILE A 1 69 ? -1.438 -0.738 -12.384 1.00 96.81 69 ILE A C 1
ATOM 579 O O . ILE A 1 69 ? -0.423 -0.040 -12.408 1.00 96.81 69 ILE A O 1
ATOM 583 N N . LYS A 1 70 ? -1.736 -1.560 -13.386 1.00 96.88 70 LYS A N 1
ATOM 584 C CA . LYS A 1 70 ? -1.010 -1.633 -14.654 1.00 96.88 70 LYS A CA 1
ATOM 585 C C . LYS A 1 70 ? -1.701 -0.700 -15.641 1.00 96.88 70 LYS A C 1
ATOM 587 O O . LYS A 1 70 ? -2.790 -0.986 -16.131 1.00 96.88 70 LYS A O 1
ATOM 592 N N . VAL A 1 71 ? -1.087 0.454 -15.897 1.00 92.94 71 VAL A N 1
ATOM 593 C CA . VAL A 1 71 ? -1.598 1.419 -16.881 1.00 92.94 71 VAL A CA 1
ATOM 594 C C . VAL A 1 71 ? -0.826 1.220 -18.181 1.00 92.94 71 VAL A C 1
ATOM 596 O O . VAL A 1 71 ? 0.396 1.412 -18.172 1.00 92.94 71 VAL A O 1
ATOM 599 N N . PRO A 1 72 ? -1.495 0.877 -19.297 1.00 88.31 72 PRO A N 1
ATOM 600 C CA . PRO A 1 72 ? -0.849 0.822 -20.602 1.00 88.31 72 PRO A CA 1
ATOM 601 C C . PRO A 1 72 ? -0.135 2.143 -20.900 1.00 88.31 72 PRO A C 1
ATOM 603 O O . PRO A 1 72 ? -0.718 3.215 -20.756 1.00 88.31 72 PRO A O 1
ATOM 606 N N . ASN A 1 73 ? 1.143 2.073 -21.278 1.00 90.50 73 ASN A N 1
ATOM 607 C CA . ASN A 1 73 ? 2.002 3.239 -21.537 1.00 90.50 73 ASN A CA 1
ATOM 608 C C . ASN A 1 73 ? 2.217 4.183 -20.333 1.00 90.50 73 ASN A C 1
ATOM 610 O O . ASN A 1 73 ? 2.765 5.275 -20.487 1.00 90.50 73 ASN A O 1
ATOM 614 N N . GLY A 1 74 ? 1.835 3.778 -19.117 1.00 92.00 74 GLY A N 1
ATOM 615 C CA . GLY A 1 74 ? 2.109 4.536 -17.900 1.00 92.00 74 GLY A CA 1
ATOM 616 C C . GLY A 1 74 ? 3.620 4.620 -17.647 1.00 92.00 74 GLY A C 1
ATOM 617 O O . GLY A 1 74 ? 4.272 3.576 -17.653 1.00 92.00 74 GLY A O 1
ATOM 618 N N . PRO A 1 75 ? 4.215 5.802 -17.377 1.00 92.38 75 PRO A N 1
ATOM 619 C CA . PRO A 1 75 ? 5.672 5.935 -17.291 1.00 92.38 75 PRO A CA 1
ATOM 620 C C . PRO A 1 75 ? 6.326 4.959 -16.307 1.00 92.38 75 PRO A C 1
ATOM 622 O O . PRO A 1 75 ? 7.317 4.314 -16.645 1.00 92.38 75 PRO A O 1
ATOM 625 N N . LEU A 1 76 ? 5.762 4.828 -15.103 1.00 94.94 76 LEU A N 1
ATOM 626 C CA . LEU A 1 76 ? 6.276 3.911 -14.087 1.00 94.94 76 LEU A CA 1
ATOM 627 C C . LEU A 1 76 ? 5.666 2.514 -14.226 1.00 94.94 76 LEU A C 1
ATOM 629 O O . LEU A 1 76 ? 6.395 1.533 -14.294 1.00 94.94 76 LEU A O 1
ATOM 633 N N . THR A 1 77 ? 4.338 2.417 -14.274 1.00 94.31 77 THR A N 1
ATOM 634 C CA . THR A 1 77 ? 3.620 1.140 -14.140 1.00 9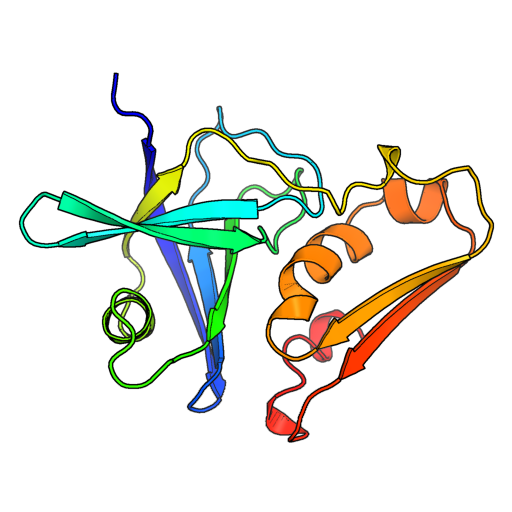4.31 77 THR A CA 1
ATOM 635 C C . THR A 1 77 ? 3.816 0.199 -15.324 1.00 94.31 77 THR A C 1
ATOM 637 O O . THR A 1 77 ? 3.792 -1.009 -15.119 1.00 94.31 77 THR A O 1
ATOM 640 N N . SER A 1 78 ? 4.130 0.721 -16.519 1.00 94.19 78 SER A N 1
ATOM 641 C CA . SER A 1 78 ? 4.542 -0.110 -17.664 1.00 94.19 78 SER A CA 1
ATOM 642 C C . SER A 1 78 ? 5.821 -0.911 -17.404 1.00 94.19 78 SER A C 1
ATOM 644 O O . SER A 1 78 ? 6.015 -1.948 -18.024 1.00 94.19 78 SER A O 1
ATOM 646 N N . ARG A 1 79 ? 6.672 -0.443 -16.482 1.00 95.81 79 ARG A N 1
ATOM 647 C CA . ARG A 1 79 ? 7.906 -1.109 -16.041 1.00 95.81 79 ARG A CA 1
ATOM 648 C C . ARG A 1 79 ? 7.695 -1.851 -14.726 1.00 95.81 79 ARG A C 1
ATOM 650 O O . ARG A 1 79 ? 8.091 -3.000 -14.606 1.00 95.81 79 ARG A O 1
ATOM 657 N N . LEU A 1 80 ? 7.029 -1.203 -13.767 1.00 97.25 80 LEU A N 1
ATOM 658 C CA . LEU A 1 80 ? 6.801 -1.741 -12.424 1.00 97.25 80 LEU A CA 1
ATOM 659 C C . LEU A 1 80 ? 6.017 -3.058 -12.447 1.00 97.25 80 LEU A C 1
ATOM 661 O O . LEU A 1 80 ? 6.234 -3.904 -11.597 1.00 97.25 80 LEU A O 1
ATOM 665 N N . GLN A 1 81 ? 5.143 -3.261 -13.434 1.00 97.38 81 GLN A N 1
ATOM 666 C CA . GLN A 1 81 ? 4.412 -4.521 -13.5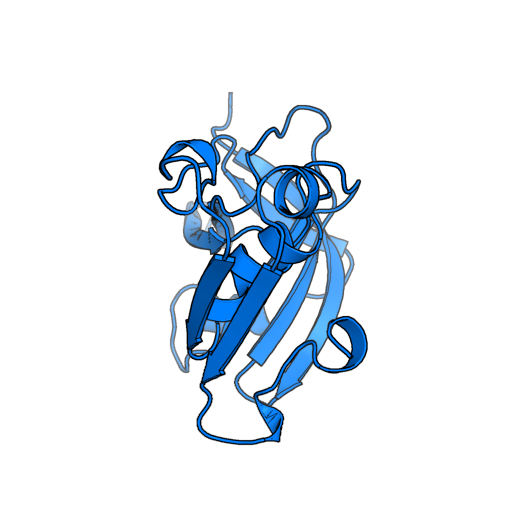91 1.00 97.38 81 GLN A CA 1
ATOM 667 C C . GLN A 1 81 ? 5.292 -5.741 -13.914 1.00 97.38 81 GLN A C 1
ATOM 669 O O . GLN A 1 81 ? 4.790 -6.859 -13.870 1.00 97.38 81 GLN A O 1
ATOM 674 N N . HIS A 1 82 ? 6.555 -5.535 -14.300 1.00 97.62 82 HIS A N 1
ATOM 675 C CA . HIS A 1 82 ? 7.478 -6.591 -14.723 1.00 97.62 82 HIS A CA 1
ATOM 676 C C . HIS A 1 82 ? 8.567 -6.893 -13.689 1.00 97.62 82 HIS A C 1
ATOM 678 O O . HIS A 1 82 ? 9.467 -7.674 -13.988 1.00 97.62 82 HIS A O 1
ATOM 684 N N . ILE A 1 83 ? 8.506 -6.271 -12.508 1.00 98.12 83 ILE A N 1
ATOM 685 C CA . ILE A 1 83 ? 9.480 -6.514 -11.442 1.00 98.12 83 ILE A CA 1
ATOM 686 C C . ILE A 1 83 ? 9.440 -7.971 -10.985 1.00 98.12 83 ILE A C 1
ATOM 688 O O . ILE A 1 83 ? 8.387 -8.613 -10.984 1.00 98.12 83 ILE A O 1
ATOM 692 N N . GLN A 1 84 ? 10.592 -8.473 -10.571 1.00 98.44 84 GLN A N 1
ATOM 693 C CA . GLN A 1 84 ? 10.783 -9.819 -10.054 1.00 98.44 84 GLN A CA 1
ATOM 694 C C . GLN A 1 84 ? 11.387 -9.779 -8.654 1.00 98.44 84 GLN A C 1
ATOM 696 O O . GLN A 1 84 ? 11.899 -8.758 -8.202 1.00 98.44 84 GLN A O 1
ATOM 701 N N . VAL A 1 85 ? 11.314 -10.909 -7.948 1.00 98.69 85 VAL A N 1
ATOM 702 C CA . VAL A 1 85 ? 11.965 -11.067 -6.642 1.00 98.69 85 VAL A CA 1
ATOM 703 C C . VAL A 1 85 ? 13.461 -10.769 -6.775 1.00 98.69 85 VAL A C 1
ATOM 705 O O . VAL A 1 85 ? 14.124 -11.296 -7.665 1.00 98.69 85 VAL A O 1
ATOM 708 N N . GLY A 1 86 ? 13.978 -9.931 -5.879 1.00 98.44 86 GLY A N 1
ATOM 709 C CA . GLY A 1 86 ? 15.354 -9.441 -5.892 1.00 98.44 86 GLY A CA 1
ATOM 710 C C . GLY A 1 86 ? 15.557 -8.119 -6.637 1.00 98.44 86 GLY A C 1
ATOM 711 O O . GLY A 1 86 ? 16.602 -7.500 -6.447 1.00 98.44 86 GLY A O 1
ATOM 712 N N . ASP A 1 87 ? 14.586 -7.643 -7.424 1.00 98.38 87 ASP A N 1
ATOM 713 C CA . ASP A 1 87 ? 14.735 -6.371 -8.136 1.00 98.38 87 ASP A CA 1
ATOM 714 C C . ASP A 1 87 ? 14.785 -5.174 -7.170 1.00 98.38 87 ASP A C 1
ATOM 716 O O . ASP A 1 87 ? 14.053 -5.150 -6.171 1.00 98.38 87 ASP A O 1
ATOM 720 N N . PRO A 1 88 ? 15.598 -4.144 -7.472 1.00 97.75 88 PRO A N 1
ATOM 721 C CA . PRO A 1 88 ? 15.679 -2.946 -6.653 1.00 97.75 88 PRO A CA 1
ATOM 722 C C . PRO A 1 88 ? 14.485 -2.009 -6.888 1.00 97.75 88 PRO A C 1
ATOM 724 O O . PRO A 1 88 ? 14.124 -1.675 -8.021 1.00 97.75 88 PRO A O 1
ATOM 727 N N . ILE A 1 89 ? 13.934 -1.491 -5.795 1.00 97.88 89 ILE A N 1
ATOM 728 C CA . ILE A 1 89 ? 12.877 -0.482 -5.741 1.00 97.88 89 ILE A CA 1
ATOM 729 C C . ILE A 1 89 ? 13.389 0.727 -4.964 1.00 97.88 89 ILE A C 1
ATOM 731 O O . ILE A 1 89 ? 13.934 0.621 -3.868 1.00 97.88 89 ILE A O 1
ATOM 735 N N . ILE A 1 90 ? 13.180 1.915 -5.522 1.00 97.44 90 ILE A N 1
ATOM 736 C CA . ILE A 1 90 ? 13.444 3.167 -4.817 1.00 97.44 90 ILE A CA 1
ATOM 737 C C . ILE A 1 90 ? 12.278 3.431 -3.870 1.00 97.44 90 ILE A C 1
ATOM 739 O O . ILE A 1 90 ? 11.137 3.458 -4.327 1.00 97.44 90 ILE A O 1
ATOM 743 N N . VAL A 1 91 ? 12.562 3.717 -2.599 1.00 98.06 91 VAL A N 1
ATOM 744 C CA . VAL A 1 91 ? 11.566 4.150 -1.608 1.00 98.06 91 VAL A CA 1
ATOM 745 C C . VAL A 1 91 ? 11.959 5.509 -1.028 1.00 98.06 91 VAL A C 1
ATOM 747 O O . VAL A 1 91 ? 13.093 5.745 -0.619 1.00 98.06 91 VAL A O 1
ATOM 750 N N . GLY A 1 92 ? 11.028 6.456 -1.014 1.00 97.00 92 GLY A N 1
ATOM 751 C CA . GLY A 1 92 ? 11.211 7.788 -0.451 1.00 97.00 92 GLY A CA 1
ATOM 752 C C . GLY A 1 92 ? 11.388 7.724 1.060 1.00 97.00 92 GLY A C 1
ATOM 753 O O . GLY A 1 92 ? 10.648 7.028 1.747 1.00 97.00 92 GLY A O 1
ATOM 754 N N . ARG A 1 93 ? 12.336 8.500 1.600 1.00 95.31 93 ARG A N 1
ATOM 755 C CA . ARG A 1 93 ? 12.617 8.516 3.049 1.00 95.31 93 ARG A CA 1
ATOM 756 C C . ARG A 1 93 ? 11.501 9.117 3.907 1.00 95.31 93 ARG A C 1
ATOM 758 O O . ARG A 1 93 ? 11.511 8.932 5.118 1.00 95.31 93 ARG A O 1
ATOM 765 N N . LYS A 1 94 ? 10.588 9.882 3.304 1.00 95.44 94 LYS A N 1
ATOM 766 C CA . LYS A 1 94 ? 9.498 10.573 4.000 1.00 95.44 94 LYS A CA 1
ATOM 767 C C . LYS A 1 94 ? 8.160 10.008 3.545 1.00 95.44 94 LYS A C 1
ATOM 769 O O . LYS A 1 94 ? 7.798 10.183 2.383 1.00 95.44 94 LYS A O 1
ATOM 774 N N . ALA A 1 95 ? 7.445 9.382 4.471 1.00 97.06 95 ALA A N 1
ATOM 775 C CA . ALA A 1 95 ? 6.026 9.117 4.312 1.00 97.06 95 ALA A CA 1
ATOM 776 C C . ALA A 1 95 ? 5.209 10.368 4.670 1.00 97.06 95 ALA A C 1
ATOM 778 O O . ALA A 1 95 ? 5.648 11.218 5.449 1.00 97.06 95 ALA A O 1
ATOM 779 N N . THR A 1 96 ? 4.049 10.516 4.041 1.00 97.50 96 THR A N 1
ATOM 780 C CA . THR A 1 96 ? 3.100 11.601 4.303 1.00 97.50 96 THR A CA 1
ATOM 781 C C . THR A 1 96 ? 1.699 11.180 3.871 1.00 97.50 96 THR A C 1
ATOM 783 O O . THR A 1 96 ? 1.520 10.161 3.210 1.00 97.50 96 THR A O 1
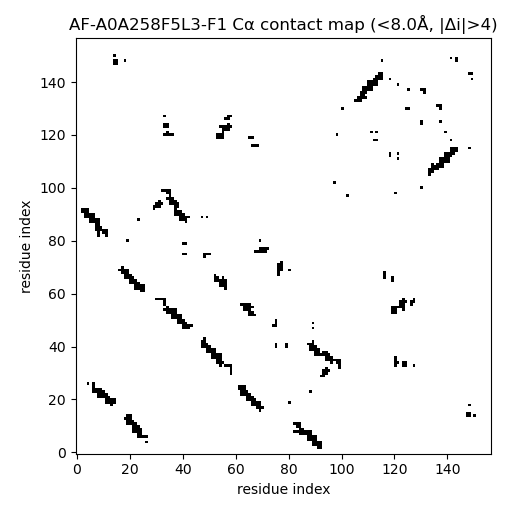ATOM 786 N N . GLY A 1 97 ? 0.680 11.951 4.225 1.00 96.56 97 GLY A N 1
ATOM 787 C CA . GLY A 1 97 ? -0.695 11.662 3.848 1.00 96.56 97 GLY A CA 1
ATOM 788 C C . GLY A 1 97 ? -1.693 12.274 4.814 1.00 96.56 97 GLY A C 1
ATOM 789 O O . GLY A 1 97 ? -1.344 12.727 5.902 1.00 96.56 97 GLY A O 1
ATOM 790 N N . THR A 1 98 ? -2.951 12.301 4.390 1.00 97.25 98 THR A N 1
ATOM 791 C CA . THR A 1 98 ? -4.070 12.827 5.184 1.00 97.25 98 THR A CA 1
ATOM 792 C C . THR A 1 98 ? -4.921 11.728 5.813 1.00 97.25 98 THR A C 1
ATOM 794 O O . THR A 1 98 ? -5.670 12.015 6.745 1.00 97.25 98 THR A O 1
ATOM 797 N N . LEU A 1 99 ? -4.798 10.485 5.334 1.00 97.56 99 LEU A N 1
ATOM 798 C CA . LEU A 1 99 ? -5.563 9.317 5.783 1.00 97.56 99 LEU A CA 1
ATOM 799 C C . LEU A 1 99 ? -4.961 8.704 7.053 1.00 97.56 99 LEU A C 1
ATOM 801 O O . LEU A 1 99 ? -4.625 7.528 7.088 1.00 97.56 99 LEU A O 1
ATOM 805 N N . VAL A 1 100 ? -4.809 9.529 8.085 1.00 96.94 100 VAL A N 1
ATOM 806 C CA . VAL A 1 100 ? -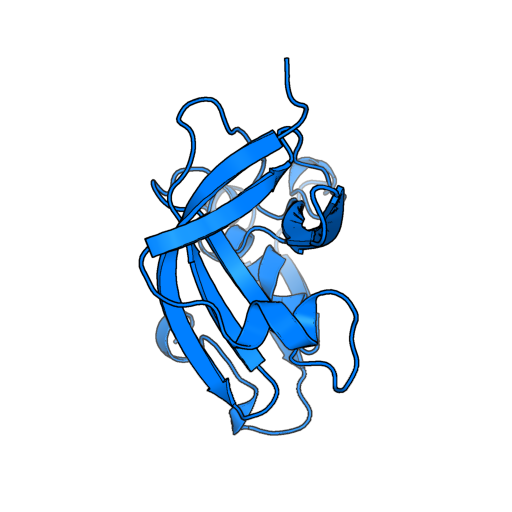4.305 9.139 9.406 1.00 96.94 100 VAL A CA 1
ATOM 807 C C . VAL A 1 100 ? -5.399 9.348 10.443 1.00 96.94 100 VAL A C 1
ATOM 809 O O . VAL A 1 100 ? -6.153 10.322 10.368 1.00 96.94 100 VAL A O 1
ATOM 812 N N . LEU A 1 101 ? -5.485 8.444 11.419 1.00 96.38 101 LEU A N 1
ATOM 813 C CA . LEU A 1 101 ? -6.556 8.475 12.416 1.00 96.38 101 LEU A CA 1
ATOM 814 C C . LEU A 1 101 ? -6.509 9.742 13.289 1.00 96.38 101 LEU A C 1
ATOM 816 O O . LEU A 1 101 ? -7.552 10.223 13.722 1.00 96.38 101 LEU A O 1
ATOM 820 N N . ASP A 1 102 ? -5.331 10.335 13.507 1.00 95.44 102 ASP A N 1
ATOM 821 C CA . ASP A 1 102 ? -5.141 11.588 14.266 1.00 95.44 102 ASP A CA 1
ATOM 822 C C . ASP A 1 102 ? -5.953 12.772 13.729 1.00 95.44 102 ASP A C 1
ATOM 824 O O . ASP A 1 102 ? -6.283 13.692 14.474 1.00 95.44 102 ASP A O 1
ATOM 828 N N . ASN A 1 103 ? -6.294 12.754 12.438 1.00 97.00 103 ASN A N 1
ATOM 829 C CA . ASN A 1 103 ? -7.083 13.812 11.812 1.00 97.00 103 ASN A CA 1
ATOM 830 C C . ASN A 1 103 ? -8.592 13.666 12.074 1.00 97.00 103 ASN A C 1
ATOM 832 O O . ASN A 1 103 ? -9.377 14.495 11.611 1.00 97.00 103 ASN A O 1
ATOM 836 N N . LEU A 1 104 ? -9.013 12.611 12.776 1.00 97.56 104 LEU A N 1
ATOM 837 C CA . LEU A 1 104 ? -10.407 12.327 13.094 1.00 97.56 104 LEU A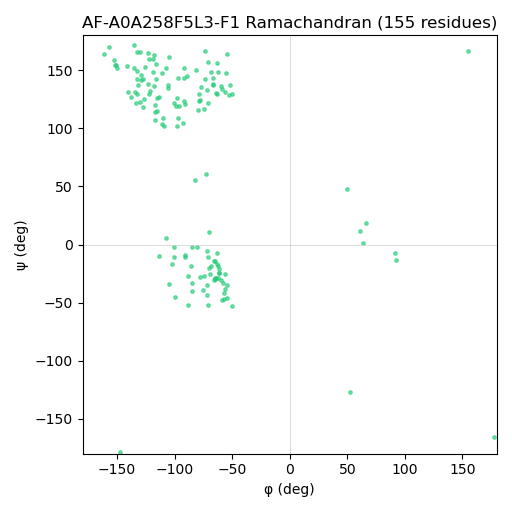 CA 1
ATOM 838 C C . LEU A 1 104 ? -10.691 12.631 14.565 1.00 97.56 104 LEU A C 1
ATOM 840 O O . LEU A 1 104 ? -9.954 12.212 15.460 1.00 97.56 104 LEU A O 1
ATOM 844 N N . LEU A 1 105 ? -11.813 13.308 14.815 1.00 98.00 105 LEU A N 1
ATOM 845 C CA . LEU A 1 105 ? -12.372 13.418 16.161 1.00 98.00 105 LEU A CA 1
ATOM 846 C C . LEU A 1 105 ? -12.766 12.026 16.688 1.00 98.00 105 LEU A C 1
ATOM 848 O O . LEU A 1 105 ? -13.055 11.130 15.886 1.00 98.00 105 LEU A O 1
ATOM 852 N N . PRO A 1 106 ? -12.828 11.837 18.020 1.00 97.38 106 PRO A N 1
ATOM 853 C CA . PRO A 1 106 ? -13.357 10.612 18.604 1.00 97.38 106 PRO A CA 1
ATOM 854 C C . PRO A 1 106 ? -14.740 10.279 18.040 1.00 97.38 106 PRO A C 1
ATOM 856 O O . PRO A 1 106 ? -15.593 11.155 17.880 1.00 97.38 106 PRO A O 1
ATOM 859 N N . GLY A 1 107 ? -14.967 9.005 17.741 1.00 96.94 107 GLY A N 1
ATOM 860 C CA . GLY A 1 107 ? -16.201 8.550 17.125 1.00 96.94 107 GLY A CA 1
ATOM 861 C C . GLY A 1 107 ? -16.395 7.055 17.300 1.00 96.94 107 GLY A C 1
ATOM 862 O O . GLY A 1 107 ? -15.472 6.322 17.630 1.00 96.94 107 GLY A O 1
ATOM 863 N N . ARG A 1 108 ? -17.626 6.598 17.077 1.00 98.19 108 ARG A N 1
ATOM 864 C CA . ARG A 1 108 ? -17.997 5.196 17.292 1.00 98.19 108 ARG A CA 1
ATOM 865 C C . ARG A 1 108 ? -17.690 4.297 16.095 1.00 98.19 108 ARG A C 1
ATOM 867 O O . ARG A 1 108 ? -17.293 3.149 16.265 1.00 98.19 108 ARG A O 1
ATOM 874 N N . THR A 1 109 ? -17.936 4.790 14.882 1.00 98.62 109 THR A N 1
ATOM 875 C CA . THR A 1 109 ? -17.823 3.996 13.654 1.00 98.62 109 THR A CA 1
ATOM 876 C C . THR A 1 109 ? -16.926 4.689 12.645 1.00 98.62 109 THR A C 1
ATOM 878 O O . THR A 1 109 ? -17.193 5.828 12.263 1.00 98.62 109 THR A O 1
ATOM 881 N N . LEU A 1 110 ? -15.902 3.974 12.186 1.00 98.69 110 LEU A N 1
ATOM 882 C CA . LEU A 1 110 ? -15.004 4.402 11.123 1.00 98.69 110 LEU A CA 1
ATOM 883 C C . LEU A 1 110 ? -15.467 3.814 9.789 1.00 98.69 110 LEU A C 1
ATOM 885 O O . LEU A 1 110 ? -15.507 2.596 9.627 1.00 98.69 110 LEU A O 1
ATOM 889 N N . TYR A 1 111 ? -15.797 4.676 8.828 1.00 98.62 111 TYR A N 1
ATOM 890 C CA . TYR A 1 111 ? -16.103 4.272 7.455 1.00 98.62 111 TYR A CA 1
ATOM 891 C C . TYR A 1 111 ? -14.892 4.519 6.557 1.00 98.62 111 TYR A C 1
ATOM 893 O O . TYR A 1 111 ? -14.431 5.651 6.423 1.00 98.62 111 TYR A O 1
ATOM 901 N N . LEU A 1 112 ? -14.402 3.458 5.920 1.00 98.50 112 LEU A N 1
ATOM 902 C CA . LEU A 1 112 ? -13.272 3.474 4.996 1.00 98.50 112 LEU A CA 1
ATOM 903 C C . LEU A 1 112 ? -13.800 3.190 3.588 1.00 98.50 112 LEU A C 1
ATOM 905 O O . LEU A 1 112 ? -14.158 2.058 3.273 1.00 98.50 112 LEU A O 1
ATOM 909 N N . LEU A 1 113 ? -13.910 4.227 2.758 1.00 98.44 113 LEU A N 1
ATOM 910 C CA . LEU A 1 113 ? -14.566 4.152 1.448 1.00 98.44 113 LEU A CA 1
ATOM 911 C C . LEU A 1 113 ? -13.526 4.244 0.327 1.00 98.44 113 LEU A C 1
ATOM 913 O O . LEU A 1 113 ? -13.030 5.328 0.021 1.00 98.44 113 LEU A O 1
ATOM 917 N N . GLY A 1 114 ? -13.172 3.107 -0.273 1.00 97.19 114 GLY A N 1
ATOM 918 C CA . GLY A 1 114 ? -12.142 3.003 -1.307 1.00 97.19 114 GLY A CA 1
ATOM 919 C C . GLY A 1 114 ? -12.687 2.486 -2.634 1.00 97.19 114 GLY A C 1
ATOM 920 O O . GLY A 1 114 ? -13.601 1.666 -2.671 1.00 97.19 114 GLY A O 1
ATOM 921 N N . THR A 1 115 ? -12.100 2.925 -3.749 1.00 97.69 115 THR A N 1
ATOM 922 C CA . THR A 1 115 ? -12.374 2.345 -5.075 1.00 97.69 115 THR A CA 1
ATOM 923 C C . THR A 1 115 ? -11.081 1.950 -5.776 1.00 97.69 115 THR A C 1
ATOM 925 O O . THR A 1 115 ? -10.069 2.640 -5.641 1.00 97.69 115 THR A O 1
ATOM 928 N N . GLY A 1 116 ? -11.084 0.831 -6.508 1.00 96.25 116 GLY A N 1
ATOM 929 C CA . GLY A 1 116 ? -9.888 0.311 -7.183 1.00 96.25 116 GLY A CA 1
ATOM 930 C C . GLY A 1 116 ? -8.692 0.182 -6.229 1.00 96.25 116 GLY A C 1
ATOM 931 O O . GLY A 1 116 ? -8.819 -0.382 -5.143 1.00 96.25 116 GLY A O 1
ATOM 932 N N . THR A 1 117 ? -7.541 0.758 -6.588 1.00 97.38 117 THR A N 1
ATOM 933 C CA . THR A 1 117 ? -6.345 0.779 -5.723 1.00 97.38 117 THR A CA 1
ATOM 934 C C . THR A 1 117 ? -6.457 1.718 -4.519 1.00 97.38 117 THR A C 1
ATOM 936 O O . THR A 1 117 ? -5.590 1.691 -3.652 1.00 97.38 117 THR A O 1
ATOM 939 N N . GLY A 1 118 ? -7.533 2.505 -4.400 1.00 97.56 118 GLY A N 1
ATOM 940 C CA . GLY A 1 118 ? -7.852 3.290 -3.202 1.00 97.56 118 GLY A CA 1
ATOM 941 C C . GLY A 1 118 ? -8.124 2.442 -1.952 1.00 97.56 118 GLY A C 1
ATOM 942 O O . GLY A 1 118 ? -8.230 2.989 -0.862 1.00 97.56 118 GLY A O 1
ATOM 943 N N . LEU A 1 119 ? -8.195 1.115 -2.095 1.00 98.00 119 LEU A N 1
ATOM 944 C CA . LEU A 1 119 ? -8.155 0.154 -0.992 1.00 98.00 119 LEU A CA 1
AT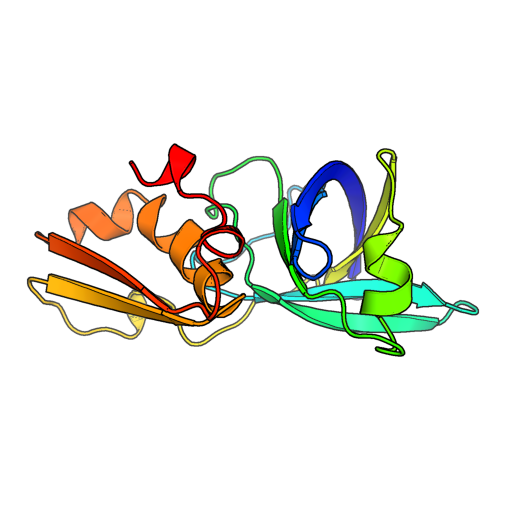OM 945 C C . LEU A 1 119 ? -6.806 0.161 -0.241 1.00 98.00 119 LEU A C 1
ATOM 947 O O . LEU A 1 119 ? -6.770 -0.101 0.958 1.00 98.00 119 LEU A O 1
ATOM 951 N N . ALA A 1 120 ? -5.703 0.489 -0.923 1.00 98.25 120 ALA A N 1
ATOM 952 C CA . ALA A 1 120 ? -4.338 0.350 -0.411 1.00 98.25 120 ALA A CA 1
ATOM 953 C C . ALA A 1 120 ? -4.082 0.960 0.986 1.00 98.25 120 ALA A C 1
ATOM 955 O O . ALA A 1 120 ? -3.609 0.228 1.854 1.00 98.25 120 ALA A O 1
ATOM 956 N N . PRO A 1 121 ? -4.393 2.244 1.263 1.00 98.19 121 PRO A N 1
ATOM 957 C CA . PRO A 1 121 ? -4.163 2.808 2.594 1.00 98.19 121 PRO A CA 1
ATOM 958 C C . PRO A 1 121 ? -5.048 2.152 3.660 1.00 98.19 121 PRO A C 1
ATOM 960 O O . PRO A 1 121 ? -4.638 2.024 4.810 1.00 98.19 121 PRO A O 1
ATOM 963 N N . PHE A 1 122 ? -6.247 1.693 3.293 1.00 98.31 122 PHE A N 1
ATOM 964 C CA . PHE A 1 122 ? -7.173 1.082 4.241 1.00 98.31 122 PHE A CA 1
ATOM 965 C C . PHE A 1 122 ? -6.760 -0.325 4.653 1.00 98.31 122 PHE A C 1
ATOM 967 O O . PHE A 1 122 ? -7.028 -0.693 5.787 1.00 98.31 122 PHE A O 1
ATOM 974 N N . LEU A 1 123 ? -6.035 -1.065 3.811 1.00 98.12 123 LEU A N 1
ATOM 975 C CA . LEU A 1 123 ? -5.410 -2.336 4.205 1.00 98.12 123 LEU A CA 1
ATOM 976 C C . LEU A 1 123 ? -4.370 -2.160 5.318 1.00 98.12 123 LEU A C 1
ATOM 978 O O . LEU A 1 123 ? -4.162 -3.075 6.111 1.00 98.12 123 LEU A O 1
ATOM 982 N N . SER A 1 124 ? -3.726 -0.994 5.386 1.00 97.56 124 SER A N 1
ATOM 983 C CA . SER A 1 124 ? -2.860 -0.631 6.509 1.00 97.56 124 SER A CA 1
ATOM 984 C C . SER A 1 124 ? -3.729 -0.377 7.746 1.00 97.56 124 SER A C 1
ATOM 986 O O . SER A 1 124 ? -3.539 -1.019 8.775 1.00 97.56 124 SER A O 1
ATOM 988 N N . VAL A 1 125 ? -4.753 0.479 7.613 1.00 97.88 125 VAL A N 1
ATOM 989 C CA . VAL A 1 125 ? -5.649 0.899 8.712 1.00 97.88 125 VAL A CA 1
ATOM 990 C C . VAL A 1 125 ? -6.379 -0.273 9.368 1.00 97.88 125 VAL A C 1
ATOM 992 O O . VAL A 1 125 ? -6.367 -0.389 10.588 1.00 97.88 125 VAL A O 1
ATOM 995 N N . VAL A 1 126 ? -6.978 -1.177 8.592 1.00 97.19 126 VAL A N 1
ATOM 996 C CA . VAL A 1 126 ? -7.723 -2.328 9.141 1.00 97.19 126 VAL A CA 1
ATOM 997 C C . VAL A 1 126 ? -6.823 -3.391 9.775 1.00 97.19 126 VAL A C 1
ATOM 999 O O . VAL A 1 126 ? -7.319 -4.300 10.423 1.00 97.19 126 VAL A O 1
ATOM 1002 N N . ARG A 1 127 ? -5.500 -3.311 9.598 1.00 96.31 127 ARG A N 1
ATOM 1003 C CA . ARG A 1 127 ? -4.539 -4.209 10.259 1.00 96.31 127 ARG A CA 1
ATOM 1004 C C . ARG A 1 127 ? -3.873 -3.576 11.478 1.00 96.31 127 ARG A C 1
ATOM 1006 O O . ARG A 1 127 ? -3.059 -4.229 12.127 1.00 96.31 127 ARG A O 1
ATOM 1013 N N . ASP A 1 128 ? -4.183 -2.321 11.780 1.00 95.88 128 ASP A N 1
ATOM 1014 C CA . ASP A 1 128 ? -3.614 -1.603 12.914 1.00 95.88 128 ASP A CA 1
ATOM 1015 C C . ASP A 1 128 ? -4.488 -1.785 14.168 1.00 95.88 128 ASP A C 1
ATOM 1017 O O . ASP A 1 128 ? -5.667 -1.416 14.138 1.00 95.88 128 ASP A O 1
ATOM 1021 N N . PRO A 1 129 ? -3.946 -2.342 15.270 1.00 96.00 129 PRO A N 1
ATOM 1022 C CA . PRO A 1 129 ? -4.671 -2.463 16.532 1.00 96.00 129 PRO A CA 1
ATOM 1023 C C . PRO A 1 129 ? -5.236 -1.133 17.048 1.00 96.00 129 PRO A C 1
ATOM 1025 O O . PRO A 1 129 ? -6.351 -1.127 17.570 1.00 96.00 129 PRO A O 1
ATOM 1028 N N . GLU A 1 130 ? -4.537 -0.008 16.834 1.00 95.75 130 GLU A N 1
ATOM 1029 C CA . GLU A 1 130 ? -4.994 1.320 17.279 1.00 95.75 130 GLU A CA 1
ATOM 1030 C C . GLU A 1 130 ? -6.371 1.666 16.685 1.00 95.75 130 GLU A C 1
ATOM 1032 O O . GLU A 1 130 ? -7.216 2.284 17.338 1.00 95.75 130 GLU A O 1
ATOM 1037 N N . THR A 1 131 ? -6.651 1.211 15.459 1.00 97.44 131 THR A N 1
ATOM 1038 C CA . THR A 1 131 ? -7.948 1.415 14.804 1.00 97.44 131 THR A CA 1
ATOM 1039 C C . THR A 1 131 ? -9.093 0.846 15.642 1.00 97.44 131 THR A C 1
ATOM 1041 O O . THR A 1 131 ? -10.137 1.485 15.779 1.00 97.44 131 THR A O 1
ATOM 1044 N N . TYR A 1 132 ? -8.904 -0.333 16.231 1.00 97.38 132 TYR A N 1
ATOM 1045 C CA . TYR A 1 132 ? -9.935 -1.030 17.003 1.00 97.38 132 TYR A CA 1
ATOM 1046 C C . TYR A 1 132 ? -9.986 -0.594 18.470 1.00 97.38 132 TYR A C 1
ATOM 1048 O O . TYR A 1 132 ? -11.009 -0.769 19.125 1.00 97.38 132 TYR A O 1
ATOM 1056 N N . GLU A 1 133 ? -8.920 0.027 18.975 1.00 97.19 133 GLU A N 1
ATOM 1057 C CA . GLU A 1 133 ? -8.944 0.733 20.259 1.00 97.19 133 GLU A CA 1
ATOM 1058 C C . GLU A 1 133 ? -9.755 2.034 20.168 1.00 97.19 133 GLU A C 1
ATOM 1060 O O . GLU A 1 133 ? -10.438 2.421 21.117 1.00 97.19 133 GLU A O 1
ATOM 1065 N N . ARG A 1 134 ? -9.701 2.713 19.015 1.00 97.62 134 ARG A N 1
ATOM 1066 C CA . ARG A 1 134 ? -10.344 4.019 18.807 1.00 97.62 134 ARG A CA 1
ATOM 1067 C C . ARG A 1 134 ? -11.789 3.950 18.329 1.00 97.62 134 ARG A C 1
ATOM 1069 O O . ARG A 1 134 ? -12.533 4.901 18.566 1.00 97.62 134 ARG A O 1
ATOM 1076 N N . PHE A 1 135 ? -12.182 2.879 17.642 1.00 98.50 135 PHE A N 1
ATOM 1077 C CA . PHE A 1 135 ? -13.508 2.748 17.039 1.00 98.50 135 PHE A CA 1
ATOM 1078 C C . PHE A 1 135 ? -14.136 1.391 17.368 1.00 98.50 135 PHE A C 1
ATOM 1080 O O . PHE A 1 135 ? -13.556 0.345 17.101 1.00 98.50 135 PHE A O 1
ATOM 1087 N N . GLU A 1 136 ? -15.381 1.399 17.853 1.00 98.25 136 GLU A N 1
ATOM 1088 C CA . GLU A 1 136 ? -16.143 0.169 18.133 1.00 98.25 136 GLU A CA 1
ATOM 1089 C C . GLU A 1 136 ? -16.459 -0.635 16.866 1.00 98.25 136 GLU A C 1
ATOM 1091 O O . GLU A 1 136 ? -16.668 -1.846 16.914 1.00 98.25 136 GLU A O 1
ATOM 1096 N N . LYS A 1 137 ? -16.578 0.053 15.726 1.00 98.31 137 LYS A N 1
ATOM 1097 C CA . LYS A 1 137 ? -16.911 -0.565 14.446 1.00 98.31 137 LYS A CA 1
ATOM 1098 C C . LYS A 1 137 ? -16.100 0.059 13.323 1.00 98.31 137 LYS A C 1
ATOM 1100 O O . LYS A 1 137 ? -16.106 1.275 13.150 1.00 98.31 137 LYS A O 1
ATOM 1105 N N . VAL A 1 138 ? -15.497 -0.789 12.501 1.00 98.31 138 VAL A N 1
ATOM 1106 C CA . VAL A 1 138 ? -14.825 -0.392 11.262 1.00 98.31 138 VAL A CA 1
ATOM 1107 C C . VAL A 1 138 ? -15.601 -0.982 10.093 1.00 98.31 138 VAL A C 1
ATOM 1109 O O . VAL A 1 138 ? -15.891 -2.175 10.072 1.00 98.31 138 VAL A O 1
ATOM 1112 N N . VAL A 1 139 ? -15.984 -0.138 9.138 1.00 98.31 139 VAL A N 1
ATOM 1113 C CA . VAL A 1 139 ? -16.698 -0.536 7.922 1.00 98.31 139 VAL A CA 1
ATOM 1114 C C . VAL A 1 139 ? -15.820 -0.206 6.728 1.00 98.31 139 VAL A C 1
ATOM 1116 O O . VAL A 1 139 ? -15.669 0.961 6.367 1.00 98.31 139 VAL A O 1
ATOM 1119 N N . LEU A 1 140 ? -15.253 -1.240 6.113 1.00 98.19 140 LEU A N 1
ATOM 1120 C CA . LEU A 1 140 ? -14.505 -1.123 4.869 1.00 98.19 140 LEU A CA 1
ATOM 1121 C C . LEU A 1 140 ? -15.441 -1.351 3.682 1.00 98.19 140 LEU A C 1
ATOM 1123 O O . LEU A 1 140 ? -16.091 -2.388 3.582 1.00 98.19 140 LEU A O 1
ATOM 1127 N N . VAL A 1 141 ? -15.494 -0.380 2.777 1.00 98.06 141 VAL A N 1
ATOM 1128 C CA . VAL A 1 141 ? -16.229 -0.469 1.515 1.00 98.06 141 VAL A CA 1
ATOM 1129 C C . VAL A 1 141 ? -15.227 -0.365 0.378 1.00 98.06 141 VAL A C 1
ATOM 1131 O O . VAL A 1 141 ? -14.538 0.648 0.246 1.00 98.06 141 VAL A O 1
ATOM 1134 N N . HIS A 1 142 ? -15.170 -1.399 -0.459 1.00 97.88 142 HIS A N 1
ATOM 1135 C CA . HIS A 1 142 ? -14.335 -1.430 -1.655 1.00 97.88 142 HIS A CA 1
ATOM 1136 C C . HIS A 1 142 ? -15.200 -1.540 -2.910 1.00 97.88 142 HIS A C 1
ATOM 1138 O O . HIS A 1 142 ? -15.888 -2.533 -3.121 1.00 97.88 142 HIS A O 1
ATOM 1144 N N . GLY A 1 143 ? -15.183 -0.493 -3.733 1.00 97.38 143 GLY A N 1
ATOM 1145 C CA . GLY A 1 143 ? -15.850 -0.480 -5.032 1.00 97.38 143 GLY A CA 1
ATOM 1146 C C . GLY A 1 143 ? -14.886 -0.793 -6.177 1.00 97.38 143 GLY A C 1
ATOM 1147 O O . GLY A 1 143 ? -13.879 -0.105 -6.361 1.00 97.38 143 GLY A O 1
ATOM 1148 N N . CYS A 1 144 ? -15.221 -1.776 -7.002 1.00 96.69 144 CYS A N 1
ATOM 1149 C CA . CYS A 1 144 ? -14.510 -2.106 -8.238 1.00 96.69 144 CYS A CA 1
ATOM 1150 C C . CYS A 1 144 ? -15.500 -2.359 -9.387 1.00 96.69 144 CYS A C 1
ATOM 1152 O O . CYS A 1 144 ? -16.714 -2.368 -9.180 1.00 96.69 144 CYS A O 1
ATOM 1154 N N . ARG A 1 145 ? -14.999 -2.506 -10.621 1.00 96.31 145 ARG A N 1
ATOM 1155 C CA . ARG A 1 145 ? -15.855 -2.759 -11.792 1.00 96.31 145 ARG A CA 1
ATOM 1156 C C . ARG A 1 145 ? -16.162 -4.241 -11.955 1.00 96.31 145 ARG A C 1
ATOM 1158 O O . ARG A 1 145 ? -17.229 -4.583 -12.457 1.00 96.31 145 ARG A O 1
ATOM 1165 N N . GLN A 1 146 ? -15.216 -5.101 -11.591 1.00 96.69 146 GLN A N 1
ATOM 1166 C CA . GLN A 1 146 ? -15.305 -6.545 -11.787 1.00 96.69 146 GLN A CA 1
ATOM 1167 C C . GLN A 1 146 ? -14.999 -7.283 -10.488 1.00 96.69 146 GLN A C 1
ATOM 1169 O O . GLN A 1 146 ? -14.127 -6.873 -9.730 1.00 96.69 146 GLN A O 1
ATOM 1174 N N . VAL A 1 147 ? -15.654 -8.424 -10.266 1.00 95.94 147 VAL A N 1
ATOM 1175 C CA . VAL A 1 147 ? -15.435 -9.262 -9.072 1.00 95.94 147 VAL A CA 1
ATOM 1176 C C . VAL A 1 147 ? -13.962 -9.659 -8.920 1.00 95.94 147 VAL A C 1
ATOM 1178 O O . VAL A 1 147 ? -13.435 -9.623 -7.817 1.00 95.94 147 VAL A O 1
ATOM 1181 N N . ALA A 1 148 ? -13.268 -9.944 -10.027 1.00 95.12 148 ALA A N 1
ATOM 1182 C CA . ALA A 1 148 ? -11.843 -10.283 -10.018 1.00 95.12 148 ALA A CA 1
ATOM 1183 C C . ALA A 1 148 ? -10.933 -9.147 -9.502 1.00 95.12 148 ALA A C 1
ATOM 1185 O O . ALA A 1 148 ? -9.798 -9.395 -9.114 1.00 95.12 148 ALA A O 1
ATOM 1186 N N . GLU A 1 149 ? -11.412 -7.900 -9.482 1.00 96.00 149 GLU A N 1
ATOM 1187 C CA . GLU A 1 149 ? -10.673 -6.749 -8.951 1.00 96.00 149 GLU A CA 1
ATOM 1188 C C . GLU A 1 149 ? -10.820 -6.588 -7.425 1.00 96.00 149 GLU A C 1
ATOM 1190 O O . GLU A 1 149 ? -10.201 -5.681 -6.859 1.00 96.00 149 GLU A O 1
ATOM 1195 N N . LEU A 1 150 ? -11.608 -7.441 -6.749 1.00 95.69 150 LEU A N 1
ATOM 1196 C CA . LEU A 1 150 ? -11.718 -7.508 -5.282 1.00 95.69 150 LEU A CA 1
ATOM 1197 C C . LEU A 1 150 ? -10.458 -8.141 -4.661 1.00 95.69 150 LEU A C 1
ATOM 1199 O O . LEU A 1 150 ? -10.497 -9.191 -4.014 1.00 95.69 150 LEU A O 1
ATOM 1203 N N . ALA A 1 151 ? -9.313 -7.498 -4.894 1.00 95.25 151 ALA A N 1
ATOM 1204 C CA . ALA A 1 151 ? -8.033 -7.877 -4.316 1.00 95.25 151 ALA A CA 1
ATOM 1205 C C . ALA A 1 151 ? -8.125 -7.932 -2.783 1.00 95.25 151 ALA A C 1
ATOM 1207 O O . ALA A 1 151 ? -8.837 -7.133 -2.175 1.00 95.25 151 ALA A O 1
ATOM 1208 N N . TYR A 1 152 ? -7.355 -8.832 -2.167 1.00 96.44 152 TYR A N 1
ATOM 1209 C CA . TYR A 1 152 ? -7.283 -9.015 -0.710 1.00 96.44 152 TYR A CA 1
ATOM 1210 C C . TYR A 1 152 ? -8.559 -9.527 -0.026 1.00 96.44 152 TYR A C 1
ATOM 1212 O O . TYR A 1 152 ? -8.662 -9.414 1.192 1.00 96.44 152 TYR A O 1
ATOM 1220 N N . THR A 1 153 ? -9.508 -10.125 -0.754 1.00 90.25 153 THR A N 1
ATOM 1221 C CA . THR A 1 153 ? -10.728 -10.672 -0.129 1.00 90.25 153 THR A CA 1
ATOM 1222 C C . THR A 1 153 ? -10.388 -11.702 0.955 1.00 90.25 153 THR A C 1
ATOM 1224 O O . THR A 1 153 ? -10.833 -11.524 2.080 1.00 90.25 153 THR A O 1
ATOM 1227 N N . ASP A 1 154 ? -9.490 -12.658 0.688 1.00 89.81 154 ASP A N 1
ATOM 1228 C CA . ASP A 1 154 ? -9.068 -13.679 1.670 1.00 89.81 154 ASP A CA 1
ATOM 1229 C C . ASP A 1 154 ? -8.387 -13.107 2.927 1.00 89.81 154 ASP A C 1
ATOM 1231 O O . ASP A 1 154 ? -8.356 -13.746 3.971 1.00 89.81 154 ASP A O 1
ATOM 1235 N N . LEU A 1 155 ? -7.797 -11.909 2.840 1.00 89.94 155 LEU A N 1
ATOM 1236 C CA . LEU A 1 155 ? -7.225 -11.224 4.005 1.00 89.94 155 LEU A CA 1
ATOM 1237 C C . LEU A 1 155 ? -8.319 -10.563 4.861 1.00 89.94 155 LE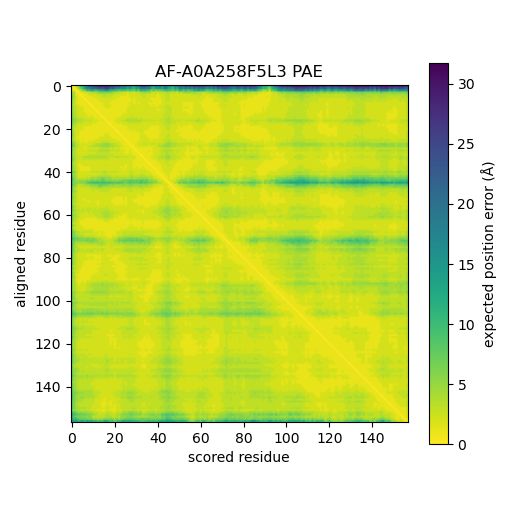U A C 1
ATOM 1239 O O . LEU A 1 155 ? -8.118 -10.337 6.052 1.00 89.94 155 LEU A O 1
ATOM 1243 N N . LEU A 1 156 ? -9.435 -10.187 4.236 1.00 88.19 156 LEU A N 1
ATOM 1244 C CA . LEU A 1 156 ? -10.504 -9.377 4.819 1.00 88.19 156 LEU A CA 1
ATOM 1245 C C . LEU A 1 156 ? -11.716 -10.205 5.278 1.00 88.19 156 LEU A C 1
ATOM 1247 O O . LEU A 1 156 ? -12.585 -9.648 5.954 1.00 88.19 156 LEU A O 1
ATOM 1251 N N . THR A 1 157 ? -11.791 -11.489 4.913 1.00 76.00 157 THR A N 1
ATOM 1252 C CA . THR A 1 157 ? -12.896 -12.415 5.222 1.00 76.00 157 THR A CA 1
ATOM 1253 C C . THR A 1 157 ? -12.390 -13.689 5.869 1.00 76.00 157 THR A C 1
ATOM 1255 O O . THR A 1 157 ? -13.000 -14.109 6.875 1.00 76.00 157 THR A O 1
#